Protein AF-A0A318DTU8-F1 (afdb_monomer_lite)

Secondary structure (DSSP, 8-state):
-PPEEEEEEEEEEEEEETTEEEEEEEEEEEEEETT--------

Sequence (43 aa):
MPDKILKINDLAVEYRNKGKYLRVLQDINLELDSGEILALVGE

Radius of gyration: 14.4 Å; chains: 1; bounding box: 25×17×45 Å

Foldseek 3Di:
DFDWPDWDFQDWDWDQDPNDIDIPDGGDTDIDGPPDDDDDDDD

InterPro domains:
  IPR027417 P-loop containing nucleoside triphosphate hydrolase [G3DSA:3.40.50.300] (3-43)
  IPR027417 P-loop containing nucleoside triphosphate hydrolase [SSF52540] (5-43)

pLDDT: mean 95.56, std 5.13, range [68.88, 98.12]

Organism: NCBI:txid54121

Structure (mmCIF, N/CA/C/O backbone):
data_AF-A0A318DTU8-F1
#
_entry.id   AF-A0A318DTU8-F1
#
loop_
_atom_site.group_PDB
_atom_site.id
_atom_site.type_symbol
_atom_site.label_atom_id
_atom_site.label_alt_id
_atom_site.label_comp_id
_atom_site.label_asym_id
_atom_site.label_entity_id
_atom_site.label_seq_id
_atom_site.pdbx_PDB_ins_code
_atom_site.Cartn_x
_atom_site.Cartn_y
_atom_site.Cartn_z
_atom_site.occupancy
_atom_site.B_iso_or_equiv
_atom_site.auth_seq_id
_atom_site.auth_comp_id
_atom_site.auth_asym_id
_atom_site.auth_atom_id
_atom_site.pdbx_PDB_model_num
ATOM 1 N N . MET A 1 1 ? 2.811 -2.259 -24.373 1.00 68.88 1 MET A N 1
ATOM 2 C CA . MET A 1 1 ? 2.367 -1.772 -23.051 1.00 68.88 1 MET A CA 1
ATOM 3 C C . MET A 1 1 ? 3.209 -2.507 -22.027 1.00 68.88 1 MET A C 1
ATOM 5 O O . MET A 1 1 ? 3.417 -3.692 -22.261 1.00 68.88 1 MET A O 1
ATOM 9 N N . PRO A 1 2 ? 3.780 -1.839 -21.012 1.00 79.19 2 PRO A N 1
ATOM 10 C CA . PRO A 1 2 ? 4.491 -2.547 -19.952 1.00 79.19 2 PRO A CA 1
ATOM 11 C C . PRO A 1 2 ? 3.528 -3.510 -19.243 1.00 79.19 2 PRO A C 1
ATOM 13 O O . PRO A 1 2 ? 2.338 -3.217 -19.116 1.00 79.19 2 PRO A O 1
ATOM 16 N N . ASP A 1 3 ? 4.032 -4.674 -18.841 1.00 92.88 3 ASP A N 1
ATOM 17 C CA . ASP A 1 3 ? 3.222 -5.675 -18.148 1.00 92.88 3 ASP A CA 1
ATOM 18 C C . ASP A 1 3 ? 2.891 -5.183 -16.736 1.00 92.88 3 ASP A C 1
ATOM 20 O O . ASP A 1 3 ? 3.791 -4.811 -15.980 1.00 92.88 3 ASP A O 1
ATOM 24 N N . LYS A 1 4 ? 1.605 -5.198 -16.367 1.00 93.94 4 LYS A N 1
ATOM 25 C CA . LYS A 1 4 ? 1.171 -4.939 -14.988 1.00 93.94 4 LYS A CA 1
ATOM 26 C C . LYS A 1 4 ? 1.591 -6.098 -14.097 1.00 93.94 4 LYS A C 1
ATOM 28 O O . LYS A 1 4 ? 1.114 -7.217 -14.283 1.00 93.94 4 LYS A O 1
ATOM 33 N N . ILE A 1 5 ? 2.453 -5.820 -13.122 1.00 97.06 5 ILE A N 1
ATOM 34 C CA . ILE A 1 5 ? 2.988 -6.833 -12.200 1.00 97.06 5 ILE A CA 1
ATOM 35 C C . ILE A 1 5 ? 2.268 -6.842 -10.850 1.00 97.06 5 ILE A C 1
ATOM 37 O O . ILE A 1 5 ? 2.266 -7.863 -10.166 1.00 97.06 5 ILE A O 1
ATOM 41 N N . LEU A 1 6 ? 1.618 -5.736 -10.478 1.00 97.00 6 LEU A N 1
ATOM 42 C CA . LEU A 1 6 ? 0.759 -5.653 -9.301 1.00 97.00 6 LEU A CA 1
ATOM 43 C C . LEU A 1 6 ? -0.531 -4.926 -9.660 1.00 97.00 6 LEU A C 1
ATOM 45 O O . LEU A 1 6 ? -0.510 -3.877 -10.304 1.00 97.00 6 LEU A O 1
ATOM 49 N N . LYS A 1 7 ? -1.652 -5.472 -9.194 1.00 97.44 7 LYS A N 1
ATOM 50 C CA . LYS A 1 7 ? -2.951 -4.811 -9.227 1.00 97.44 7 LYS A CA 1
ATOM 51 C C . LYS A 1 7 ? -3.712 -5.122 -7.945 1.00 97.44 7 LYS A C 1
ATOM 53 O O . LYS A 1 7 ? -4.011 -6.279 -7.660 1.00 97.44 7 LYS A O 1
ATOM 58 N N . ILE A 1 8 ? -4.017 -4.080 -7.188 1.00 98.06 8 ILE A N 1
ATOM 59 C CA . ILE A 1 8 ? -4.828 -4.096 -5.976 1.00 98.06 8 ILE A CA 1
ATOM 60 C C . ILE A 1 8 ? -6.095 -3.313 -6.298 1.00 98.06 8 ILE A C 1
ATOM 62 O O . ILE A 1 8 ? -5.999 -2.168 -6.737 1.00 98.06 8 ILE A O 1
ATOM 66 N N . ASN A 1 9 ? -7.259 -3.921 -6.076 1.00 98.00 9 ASN A N 1
ATOM 67 C CA . ASN A 1 9 ? -8.540 -3.230 -6.189 1.00 98.00 9 ASN A CA 1
ATOM 68 C C . ASN A 1 9 ? -9.305 -3.368 -4.877 1.00 98.00 9 ASN A C 1
ATOM 70 O O . ASN A 1 9 ? -9.329 -4.461 -4.307 1.00 98.00 9 ASN A O 1
ATOM 74 N N . ASP A 1 10 ? -9.913 -2.270 -4.435 1.00 98.12 10 ASP A N 1
ATOM 75 C CA . ASP A 1 10 ? -10.819 -2.200 -3.285 1.00 98.12 10 ASP A CA 1
ATOM 76 C C . ASP A 1 10 ? -10.279 -2.876 -2.009 1.00 98.12 10 ASP A C 1
ATOM 78 O O . ASP A 1 10 ? -11.010 -3.526 -1.257 1.00 98.12 10 ASP A O 1
ATOM 82 N N . LEU A 1 11 ? -8.972 -2.741 -1.746 1.00 98.12 11 LEU A N 1
ATOM 83 C CA . LEU A 1 11 ? -8.361 -3.326 -0.557 1.00 98.12 11 LEU A CA 1
ATOM 84 C C . LEU A 1 11 ? -8.882 -2.619 0.699 1.00 98.12 11 LEU A C 1
ATOM 86 O O . LEU A 1 11 ? -8.671 -1.421 0.905 1.00 98.12 11 LEU A O 1
ATOM 90 N N . ALA A 1 12 ? -9.500 -3.412 1.571 1.00 98.00 12 ALA A N 1
ATOM 91 C CA . ALA A 1 12 ? -9.888 -3.027 2.915 1.00 98.00 12 ALA A CA 1
ATOM 92 C C . ALA A 1 12 ? -9.183 -3.921 3.939 1.00 98.00 12 ALA A C 1
ATOM 94 O O . ALA A 1 12 ? -9.132 -5.143 3.788 1.00 98.00 12 ALA A O 1
ATOM 95 N N . VAL A 1 13 ? -8.652 -3.309 4.997 1.00 97.75 13 VAL A N 1
ATOM 96 C CA . VAL A 1 13 ? -8.007 -4.023 6.106 1.00 97.75 13 VAL A CA 1
ATOM 97 C C . VAL A 1 13 ? -8.616 -3.557 7.414 1.00 97.75 13 VAL A C 1
ATOM 99 O O . VAL A 1 13 ? -8.702 -2.358 7.692 1.00 97.75 13 VAL A O 1
ATOM 102 N N . GLU A 1 14 ? -9.022 -4.525 8.229 1.00 98.06 14 GLU A N 1
ATOM 103 C CA . GLU A 1 14 ? -9.596 -4.295 9.547 1.00 98.06 14 GLU A CA 1
ATOM 104 C C . GLU A 1 14 ? -8.862 -5.110 10.600 1.00 98.06 14 GLU A C 1
ATOM 106 O O . GLU A 1 14 ? -8.580 -6.294 10.417 1.00 98.06 14 GLU A O 1
ATOM 111 N N . TYR A 1 15 ? -8.615 -4.482 11.745 1.00 97.62 15 TYR A N 1
ATOM 112 C CA . TYR A 1 15 ? -8.092 -5.156 12.921 1.00 97.62 15 TYR A CA 1
ATOM 113 C C . TYR A 1 15 ? -9.143 -5.211 14.015 1.00 97.62 15 TYR A C 1
ATOM 115 O O . TYR A 1 15 ? -9.863 -4.246 14.276 1.00 97.62 15 TYR A O 1
ATOM 123 N N . ARG A 1 16 ? -9.191 -6.339 14.723 1.00 96.69 16 ARG A N 1
ATOM 124 C CA . ARG A 1 16 ? -9.965 -6.435 15.955 1.00 96.69 16 ARG A CA 1
ATOM 125 C C . ARG A 1 16 ? -9.185 -5.769 17.085 1.00 96.69 16 ARG A C 1
ATOM 127 O O . ARG A 1 16 ? -8.096 -6.208 17.435 1.00 96.69 16 ARG A O 1
ATOM 134 N N . ASN A 1 17 ? -9.763 -4.738 17.686 1.00 93.25 17 ASN A N 1
ATOM 135 C CA . ASN A 1 17 ? -9.168 -3.975 18.775 1.00 93.25 17 ASN A CA 1
ATOM 136 C C . ASN A 1 17 ? -10.197 -3.764 19.895 1.00 93.25 17 ASN A C 1
ATOM 138 O O . ASN A 1 17 ? -11.243 -3.153 19.684 1.00 93.25 17 ASN A O 1
ATOM 142 N N . LYS A 1 18 ? -9.917 -4.292 21.095 1.00 93.06 18 LYS A N 1
ATOM 143 C CA . LYS A 1 18 ? -10.766 -4.155 22.301 1.00 93.06 18 LYS A CA 1
ATOM 144 C C . LYS A 1 18 ? -12.258 -4.439 22.047 1.00 93.06 18 LYS A C 1
ATOM 146 O O . LYS A 1 18 ? -13.136 -3.701 22.482 1.00 93.06 18 LYS A O 1
ATOM 151 N N . GLY A 1 19 ? -12.541 -5.514 21.311 1.00 94.69 19 GLY A N 1
ATOM 152 C CA . GLY A 1 19 ? -13.910 -5.944 21.004 1.00 94.69 19 GLY A CA 1
ATOM 153 C C . GLY A 1 19 ? -14.608 -5.160 19.888 1.00 94.69 19 GLY A C 1
ATOM 154 O O . GLY A 1 19 ? -15.729 -5.512 19.538 1.00 94.69 19 GLY A O 1
ATOM 155 N N . LYS A 1 20 ? -13.953 -4.157 19.295 1.00 95.75 20 LYS A N 1
ATOM 156 C CA . LYS A 1 20 ? -14.426 -3.423 18.115 1.00 95.75 20 LYS A CA 1
ATOM 157 C C . LYS A 1 20 ? -13.547 -3.735 16.904 1.00 95.75 20 LYS A C 1
ATOM 159 O O . LYS A 1 20 ? -12.410 -4.175 17.063 1.00 95.75 20 LYS A O 1
ATOM 164 N N . TYR A 1 21 ? -14.070 -3.508 15.706 1.00 96.56 21 TYR A N 1
ATOM 165 C CA . TYR A 1 21 ? -13.260 -3.494 14.490 1.00 96.56 21 TYR A CA 1
ATOM 166 C C . TYR A 1 21 ? -12.760 -2.075 14.238 1.00 96.56 21 TYR A C 1
ATOM 168 O O . TYR A 1 21 ? -13.519 -1.114 14.350 1.00 96.56 21 TYR A O 1
ATOM 176 N N . LEU A 1 22 ? -11.471 -1.959 13.939 1.00 97.38 22 LEU A N 1
ATOM 177 C CA . LEU A 1 22 ? -10.836 -0.741 13.469 1.00 97.38 22 LEU A CA 1
ATOM 178 C C . LEU A 1 22 ? -10.474 -0.948 12.003 1.00 97.38 22 LEU A C 1
ATOM 180 O O . LEU A 1 22 ? -9.605 -1.766 11.697 1.00 97.38 22 LEU A O 1
ATOM 184 N N . ARG A 1 23 ? -11.133 -0.206 11.116 1.00 96.62 23 ARG A N 1
ATOM 185 C CA . ARG A 1 23 ? -10.773 -0.158 9.701 1.00 96.62 23 ARG A CA 1
ATOM 186 C C . ARG A 1 23 ? -9.558 0.739 9.523 1.00 96.62 23 ARG A C 1
ATOM 188 O O . ARG A 1 23 ? -9.614 1.912 9.875 1.00 96.62 23 ARG A O 1
ATOM 195 N N . VAL A 1 24 ? -8.463 0.162 9.036 1.00 97.00 24 VAL A N 1
ATOM 196 C CA . VAL A 1 24 ? -7.174 0.854 8.872 1.00 97.00 24 VAL A CA 1
ATOM 197 C C . VAL A 1 24 ? -6.844 1.161 7.420 1.00 97.00 24 VAL A C 1
ATOM 199 O O . VAL A 1 24 ? -6.137 2.123 7.160 1.00 97.00 24 VAL A O 1
ATOM 202 N N . LEU A 1 25 ? -7.372 0.375 6.483 1.00 97.88 25 LEU A N 1
ATOM 203 C CA . LEU A 1 25 ? -7.324 0.654 5.053 1.00 97.88 25 LEU A CA 1
ATOM 204 C C . LEU A 1 25 ? -8.739 0.523 4.506 1.00 97.88 25 LEU A C 1
ATOM 206 O O . LEU A 1 25 ? -9.475 -0.387 4.900 1.00 97.88 25 LEU A O 1
ATOM 210 N N . GLN A 1 26 ? -9.106 1.429 3.611 1.00 97.62 26 GLN A N 1
ATOM 211 C CA . GLN A 1 26 ? -10.399 1.436 2.951 1.00 97.62 26 GLN A CA 1
ATOM 212 C C . GLN A 1 26 ? -10.220 1.884 1.501 1.00 97.62 26 GLN A C 1
ATOM 214 O O . GLN A 1 26 ?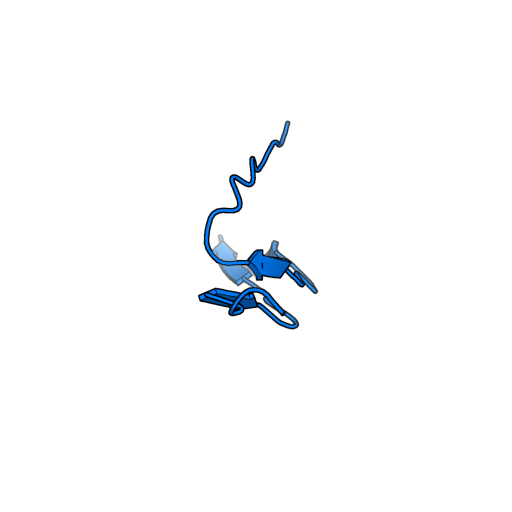 -9.535 2.872 1.251 1.00 97.62 26 GLN A O 1
ATOM 219 N N . ASP A 1 27 ? -10.856 1.155 0.582 1.00 97.88 27 ASP A N 1
ATOM 220 C CA . ASP A 1 27 ? -10.973 1.481 -0.842 1.00 97.88 27 ASP A CA 1
ATOM 221 C C . ASP A 1 27 ? -9.616 1.761 -1.524 1.00 97.88 27 ASP A C 1
ATOM 223 O O . ASP A 1 27 ? -9.489 2.623 -2.398 1.00 97.88 27 ASP A O 1
ATOM 227 N N . ILE A 1 28 ? -8.576 1.017 -1.119 1.00 98.06 28 ILE A N 1
ATOM 228 C CA . ILE A 1 28 ? -7.230 1.173 -1.673 1.00 98.06 28 ILE A CA 1
ATOM 229 C C . ILE A 1 28 ? -7.147 0.484 -3.034 1.00 98.06 28 ILE A C 1
ATOM 231 O O . ILE A 1 28 ? -7.299 -0.733 -3.151 1.00 98.06 28 ILE A O 1
ATOM 235 N N . ASN A 1 29 ? -6.844 1.288 -4.050 1.00 97.88 29 ASN A N 1
ATOM 236 C CA . ASN A 1 29 ? -6.633 0.868 -5.426 1.00 97.88 29 ASN A CA 1
ATOM 237 C C . ASN A 1 29 ? -5.204 1.245 -5.841 1.00 97.88 29 ASN A C 1
ATOM 239 O O . ASN A 1 29 ? -4.807 2.401 -5.694 1.00 97.88 29 ASN A O 1
ATOM 243 N N . LEU A 1 30 ? -4.424 0.276 -6.325 1.00 97.50 30 LEU A N 1
ATOM 244 C CA . LEU A 1 30 ? -3.022 0.474 -6.705 1.00 97.50 30 LEU A CA 1
ATOM 245 C C . LEU A 1 30 ? -2.646 -0.423 -7.885 1.00 97.50 30 LEU A C 1
ATOM 247 O O . LEU A 1 30 ? -2.982 -1.604 -7.906 1.00 97.50 30 LEU A O 1
ATOM 251 N N . GLU A 1 31 ? -1.879 0.111 -8.827 1.00 97.25 31 GLU A N 1
ATOM 252 C CA . GLU A 1 31 ? -1.269 -0.658 -9.909 1.00 97.25 31 GLU A CA 1
ATOM 253 C C . GLU A 1 31 ? 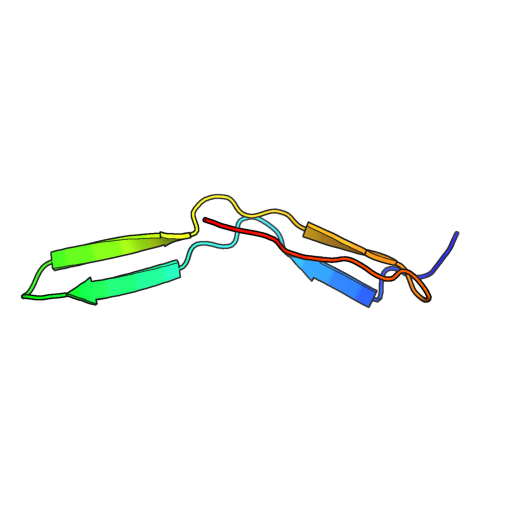0.234 -0.362 -9.963 1.00 97.25 31 GLU A C 1
ATOM 255 O O . GLU A 1 31 ? 0.647 0.749 -9.639 1.00 97.25 31 GLU A O 1
ATOM 260 N N . LEU A 1 32 ? 1.038 -1.358 -10.341 1.00 97.31 32 LEU A N 1
ATOM 261 C CA . LEU A 1 32 ? 2.478 -1.212 -10.572 1.00 97.31 32 LEU A CA 1
ATOM 262 C C . LEU A 1 32 ? 2.853 -1.915 -11.873 1.00 97.31 32 LEU A C 1
ATOM 264 O O . LEU A 1 32 ? 2.546 -3.104 -12.054 1.00 97.31 32 LEU A O 1
ATOM 268 N N . ASP A 1 33 ? 3.540 -1.193 -12.747 1.00 97.62 33 ASP A N 1
ATOM 269 C CA . ASP A 1 33 ? 4.023 -1.720 -14.016 1.00 97.62 33 ASP A CA 1
ATOM 270 C C . ASP A 1 33 ? 5.444 -2.307 -13.874 1.00 97.62 33 ASP A C 1
ATOM 272 O O . ASP A 1 33 ? 6.227 -1.956 -12.988 1.00 97.62 33 ASP A O 1
ATOM 276 N N . SER A 1 34 ? 5.803 -3.244 -14.752 1.00 97.31 34 SER A N 1
ATOM 277 C CA . SER A 1 34 ? 7.139 -3.846 -14.765 1.00 97.31 34 SER A CA 1
ATOM 278 C C . SER A 1 34 ? 8.230 -2.790 -14.981 1.00 97.31 34 SER A C 1
ATOM 280 O O . SER A 1 34 ? 8.209 -2.051 -15.967 1.00 97.31 34 SER A O 1
ATOM 282 N N . GLY A 1 35 ? 9.204 -2.738 -14.066 1.00 96.56 35 GLY A N 1
ATOM 283 C CA . GLY A 1 35 ? 10.313 -1.777 -14.090 1.00 96.56 35 GLY A CA 1
ATOM 284 C C . GLY A 1 35 ? 10.013 -0.427 -13.428 1.00 96.56 35 GLY A C 1
ATOM 285 O O . GLY A 1 35 ? 10.911 0.409 -13.339 1.00 96.56 35 GLY A O 1
ATOM 286 N N . GLU A 1 36 ? 8.790 -0.213 -12.941 1.00 96.50 36 GLU A N 1
ATOM 287 C CA . GLU A 1 36 ? 8.414 0.968 -12.167 1.00 96.50 36 GLU A CA 1
ATOM 288 C C . GLU A 1 36 ? 8.901 0.857 -10.711 1.00 96.50 36 GLU A C 1
ATOM 290 O O . GLU A 1 36 ? 8.831 -0.204 -10.087 1.00 96.50 36 GLU A O 1
ATOM 295 N N . ILE A 1 37 ? 9.387 1.971 -10.152 1.00 96.81 37 ILE A N 1
ATOM 296 C CA . ILE A 1 37 ? 9.696 2.098 -8.723 1.00 96.81 37 ILE A CA 1
ATOM 297 C C . ILE A 1 37 ? 8.651 3.020 -8.102 1.00 96.81 37 ILE A C 1
ATOM 299 O O . ILE A 1 37 ? 8.619 4.213 -8.399 1.00 96.81 37 ILE A O 1
ATOM 303 N N . LEU A 1 38 ? 7.834 2.470 -7.205 1.00 96.12 38 LEU A N 1
ATOM 304 C CA . LEU A 1 38 ? 6.811 3.203 -6.466 1.00 96.12 38 LEU A CA 1
ATOM 305 C C . LEU A 1 38 ? 7.218 3.352 -4.995 1.00 96.12 38 LEU A C 1
ATOM 307 O O . LEU A 1 38 ? 7.537 2.367 -4.330 1.00 96.12 38 LEU A O 1
ATOM 311 N N . ALA A 1 39 ? 7.158 4.577 -4.473 1.00 97.06 39 ALA A N 1
ATOM 312 C CA . ALA A 1 39 ? 7.340 4.860 -3.052 1.00 97.06 39 ALA A CA 1
ATOM 313 C C . ALA A 1 39 ? 5.984 5.111 -2.377 1.00 97.06 39 ALA A C 1
ATOM 315 O O . ALA A 1 39 ? 5.187 5.914 -2.858 1.00 97.06 39 ALA A O 1
ATOM 316 N N . LEU A 1 40 ? 5.747 4.455 -1.239 1.00 96.44 40 LEU A N 1
ATOM 317 C CA . LEU A 1 40 ? 4.621 4.744 -0.352 1.00 96.44 40 LEU A CA 1
ATOM 318 C C . LEU A 1 40 ? 5.128 5.587 0.820 1.00 96.44 40 LEU A C 1
ATOM 320 O O . LEU A 1 40 ? 6.102 5.212 1.471 1.00 96.44 40 LEU A O 1
ATOM 324 N N . VAL A 1 41 ? 4.475 6.718 1.084 1.00 96.31 41 VAL A N 1
ATOM 325 C CA . VAL A 1 41 ? 4.832 7.647 2.165 1.00 96.31 41 VAL A CA 1
ATOM 326 C C . VAL A 1 41 ? 3.585 7.931 2.998 1.00 96.31 41 VAL A C 1
ATOM 328 O O . VAL A 1 41 ? 2.494 8.074 2.448 1.00 96.31 41 VAL A O 1
ATOM 331 N N . GLY A 1 42 ? 3.752 8.004 4.316 1.00 94.06 42 GLY A N 1
ATOM 332 C CA . GLY A 1 42 ? 2.716 8.362 5.283 1.00 94.06 42 GLY A CA 1
ATOM 333 C C . GLY A 1 42 ? 3.293 9.255 6.381 1.00 94.06 42 GLY A C 1
ATOM 334 O O . GLY A 1 42 ? 4.508 9.459 6.423 1.00 94.06 42 GLY A O 1
ATOM 335 N N . GLU A 1 43 ? 2.405 9.805 7.211 1.00 92.00 43 GLU A N 1
ATOM 336 C CA . GLU A 1 43 ? 2.753 10.542 8.439 1.00 92.00 43 GLU A CA 1
ATOM 337 C C . GLU A 1 43 ? 3.517 9.671 9.449 1.00 92.00 43 GLU A C 1
ATOM 339 O O . GLU A 1 43 ? 3.213 8.456 9.539 1.00 92.00 43 GLU A O 1
#

=== Feature glossary ===
Legend for the data blocks above and below:

— What the protein is —

The amino-acid sequence is the protein's primary structure: the linear order of residues from the N-terminus to the C-terminus, written in one-letter code. Everything else here — the 3D coordinates, the secondary structure, the domain annotations — is ultimately a consequence of this string.

Database cross-references. InterPro integrates a dozen domain/family signature databases into unified entries with residue-range hits. GO terms attach function/process/location labels with evidence codes. CATH codes position the fold in a four-level structural taxonomy. Organism is the NCBI-taxonomy species name.

— Where its atoms are —

The mmCIF block holds the 3D Cartesian coordinates of each backbone atom (N, Cα, C, O) in ångst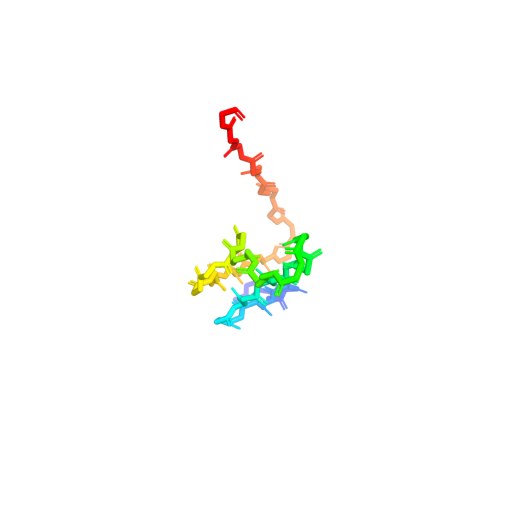röms. mmCIF is the PDB's canonical archive format — a tagged-loop text representation of the atomic model.

The six renders are orthographic views along the three Cartesian axes in both directions. Representation (cartoon, sticks, or surface) and color scheme (sequence-rainbow or by-chain) vary across proteins so the training set covers all the common visualization conventions.

— Local backbone conformation —

Secondary structure is the local, repeating backbone conformation. DSSP classifies it into eight states by reading the hydrogen-bond network: three helix types (H, G, I), two β types (E, B), two non-regular types (T, S), and unstructured coil (-).

SS3 is a coarse helix/strand/coil call (letters a/b/c) made by the P-SEA algorithm from inter-Cα distances and dihedrals. It is less detailed than DSSP but needs only Cα positions.

Backbone dihedral angles. Every residue except chain termini has a φ (preceding-C → N → Cα → C) and a ψ (N → Cα → C → next-N). They are reported in degrees following the IUPAC sign convention. Secondary structure is essentially a statement about which (φ, ψ) basin each residue occupies.

— Global shape and 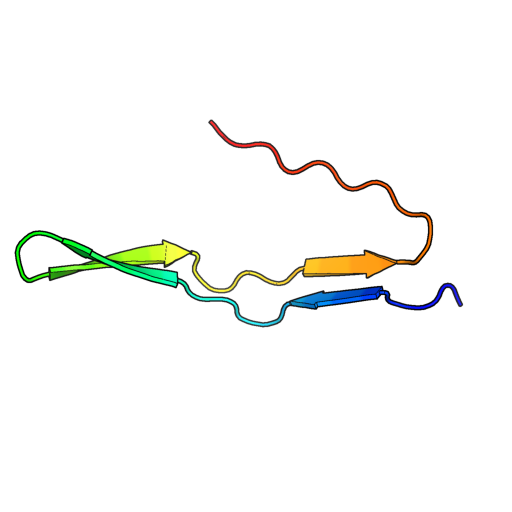packing —

The geometric summary reports three shape descriptors. Rg (radius of gyration) measures how spread out the Cα atoms are about their centre of mass; compact globular proteins have small Rg, elongated or unfolded ones large. Cα contacts (<8 Å, |i−j|>4) count long-range residue pairs in spatial proximity — high for tightly packed folds, near zero for rods or random coil. The bounding-box extents give the protein's footprint along x, y, z in Å.

Solvent accessibility: the surface area of each residue that a 1.4 Å water probe can touch, in Å². When only backbone atoms are present the absolute values are lower than full-atom SASA (side chains contribute most of the area) and are flagged as backbone-only.

Plot images: a contact map (which residues are close in 3D, as an N×N binary image), a Ramachandran scatter (backbone torsion angles, revealing secondary-structure composition at a glance), and — for AlphaFold structures — a PAE heatmap (pairwise prediction confidence).

— Structural neighborhood —

Foldseek's 3Di representation compresses backbone geometry into a per-residue letter drawn from a learned twenty-state alphabet. It captures the tertiary interaction pattern around each residue — which residues are packed against it in space, regardless of where they are in sequence.

Structural nearest neighbors (via Foldseek easy-search vs the PDB). Reported per hit: target PDB id, E-value, and alignment TM-score. A TM-score above ~0.5 is the conventional threshold for 'same fold'.

— Confidence and disorder —

pLDDT (predicted Local Distance Difference Test) is AlphaFold's per-residue confidence score, ranging from 0 to 100. Values above 90 indicate high confidence (typically well-packed cores); 70–90 is confident; 50–70 low confidence; below 50 usually means the region is disordered or the prediction is unreliable there. AlphaFold stores pLDDT in the mmCIF B-factor column.

For experimental (PDB) structures, the B-factor (temperature factor) quantifies the positional spread of each atom in the crystal — a combination of thermal vibration and static disorder — in units of Å². High B-factors mark flexible loops or poorly resolved regions; low B-factors m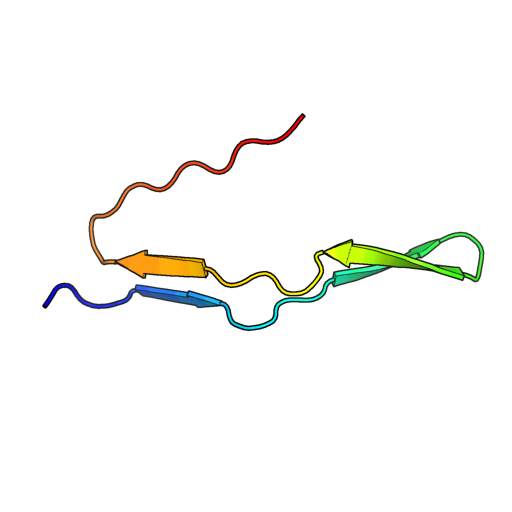ark the rigid, well-ordered core.

Predicted Aligned Error (PAE) is an AlphaFold confidence matrix: entry (i, j) is the expected error in the position of residue j, in ångströms, when the prediction is superimposed on the true structure at residue i. Low 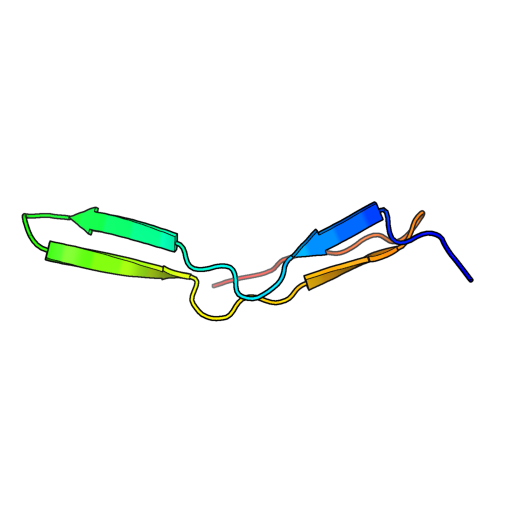PAE within a block of residues means that block is internally rigid and well-predicted; high PAE between two blocks means their relative placement is uncertain even if each block individually is confident.